Protein AF-K1TSS6-F1 (afdb_monomer)

Mean predicted aligned error: 4.34 Å

Foldseek 3Di:
DCVVVVVVLLVQLQVQVCVVPNDPDDDDPVCCVVSSQVSCCVVPVDHQVVCQVVAFPVVLVCVVQVVCCVPFVKHWAWDPVDDDPDPQKTWTFIAGNVRHTAEIEIEAAADDPPDDADWDKDWPDDWDADPVPRDTDHTYMYTHHHFYCADPPGGGTDGPVRSVRVD

Sequence (167 aa):
AYTPTAEAEYKDVQELARLEQGNDFIIMPWDWSYYSNKLKDKKFNINEEMLRPYFELEQVKKGVFGLAEKLYGITFRKNTEIPVYHKEVEAYEVFDKDGQFLAILYTDFHPRLGKRAGAWMTSYKEQWIDKKTGENSRPHISVVMNFTKPTENKPALLTFNEVETFL

Secondary structure (DSSP, 8-state):
--HHHHHHHHHHHHHHHHHHH-TT----TTTHHHHHHHHHHHHHS--HHHHGGG-BHHHHHHHHHHHHHHHH--EEEE-TTS--SSTT-EEEEEE-TTS-EEEEEEEE-S--TTSPSS-EEEEEE--EE-TTT--EE--EEEEE--PPPPBTTB--B--HHHHHHH-

Radius of gyration: 22.0 Å; Cα contacts (8 Å, |Δi|>4): 231; chains: 1; bounding box: 49×30×66 Å

pLDDT: mean 95.77, std 3.68, range [72.69, 98.75]

InterPro domains:
  IPR001567 Peptidase M3A/M3B catalytic domain [PF01432] (3-166)
  IPR024077 Neurolysin/Thimet oligopeptidase, domain 2 [G3DSA:1.10.1370.10] (2-55)
  IPR024079 Metallopeptidase, catalytic domain superfamily [G3DSA:3.40.390.10] (56-166)
  IPR045090 Peptidase M3A/M3B [PTHR43660] (3-166)

Solvent-accessible surface area (backbone atoms only — not comparable to full-atom values): 9708 Å² total; per-residue (Å²): 129,63,63,70,56,54,53,51,52,48,48,56,36,39,50,55,47,18,76,75,72,35,84,86,55,74,80,48,84,86,46,43,71,58,41,45,49,52,48,43,28,73,74,66,76,53,58,62,74,79,52,18,83,79,28,35,50,73,59,48,51,51,50,51,52,51,46,46,23,73,76,68,41,33,47,78,44,78,38,88,86,58,90,64,97,45,95,77,44,48,39,24,44,30,24,40,72,87,66,48,83,53,33,41,43,32,43,34,44,57,70,52,92,93,56,82,85,59,73,53,75,45,70,85,36,69,65,50,67,42,89,86,81,64,49,69,49,62,25,31,37,34,44,39,37,53,48,62,70,55,54,100,90,41,75,28,54,33,46,66,68,55,50,64,71,70,102

Nearest PDB structures (foldseek):
  5l44-assembly2_B  TM=9.179E-01  e=8.775E-15  Astrosporangium hypotensionis K-26
  1s4b-assembly1_P  TM=8.447E-01  e=5.203E-13  Homo sapiens
  2o36-assembly1_A  TM=8.462E-01  e=8.667E-13  Homo sapiens
  1i1i-assembly1_P  TM=8.552E-01  e=1.050E-12  Rattus norvegicus
  4fxy-assembly2_Q  TM=8.648E-01  e=3.104E-12  Rattus norvegicus

Structure (mmCIF, N/CA/C/O backbone):
data_AF-K1TSS6-F1
#
_entry.id   AF-K1TSS6-F1
#
loop_
_atom_site.group_PDB
_atom_site.id
_atom_site.type_symbol
_atom_site.label_atom_id
_atom_site.label_alt_id
_atom_site.label_comp_id
_atom_site.label_asym_id
_atom_site.label_entity_id
_atom_site.label_seq_id
_atom_site.pdbx_PDB_ins_code
_atom_site.Cartn_x
_atom_site.Cartn_y
_atom_site.Cartn_z
_atom_site.occupancy
_atom_site.B_iso_or_equiv
_atom_site.auth_seq_id
_atom_site.auth_comp_id
_atom_site.auth_asym_id
_atom_site.auth_atom_id
_atom_site.pdbx_PDB_model_num
ATOM 1 N N . ALA A 1 1 ? 24.298 14.594 -2.119 1.00 72.69 1 ALA A N 1
ATOM 2 C CA . ALA A 1 1 ? 24.463 13.160 -1.801 1.00 72.69 1 ALA A CA 1
ATOM 3 C C . ALA A 1 1 ? 24.043 12.276 -2.973 1.00 72.69 1 ALA A C 1
ATOM 5 O O . ALA A 1 1 ? 24.828 11.430 -3.359 1.00 72.69 1 ALA A O 1
ATOM 6 N N . TYR A 1 2 ? 22.867 12.500 -3.574 1.00 90.56 2 TYR A N 1
ATOM 7 C CA . TYR A 1 2 ? 22.344 11.639 -4.647 1.00 90.56 2 TYR A CA 1
ATOM 8 C C . TYR A 1 2 ? 22.905 11.918 -6.051 1.00 90.56 2 TYR A C 1
ATOM 10 O O . TYR A 1 2 ? 22.946 11.009 -6.870 1.00 90.56 2 TYR A O 1
ATOM 18 N N . THR A 1 3 ? 23.365 13.145 -6.331 1.00 94.06 3 THR A N 1
ATOM 19 C CA . THR A 1 3 ? 23.822 13.552 -7.674 1.00 94.06 3 THR A CA 1
ATOM 20 C C . THR A 1 3 ? 24.927 12.659 -8.254 1.00 94.06 3 THR A C 1
ATOM 22 O O . THR A 1 3 ? 24.749 12.203 -9.378 1.00 94.06 3 THR A O 1
ATOM 25 N N . PRO A 1 4 ? 26.013 12.321 -7.522 1.00 95.44 4 PRO A N 1
ATOM 26 C CA . PRO A 1 4 ? 27.077 11.484 -8.083 1.00 95.44 4 PRO A CA 1
ATOM 27 C C . PRO A 1 4 ? 26.598 10.076 -8.465 1.00 95.44 4 PRO A C 1
ATOM 29 O O . PRO A 1 4 ? 26.998 9.546 -9.498 1.00 95.44 4 PRO A O 1
ATOM 32 N N . THR A 1 5 ? 25.715 9.481 -7.657 1.00 95.38 5 THR A N 1
ATOM 33 C CA . THR A 1 5 ? 25.125 8.167 -7.947 1.00 95.38 5 THR A CA 1
ATOM 34 C C . THR A 1 5 ? 24.191 8.239 -9.150 1.00 95.38 5 THR A C 1
ATOM 36 O O . THR A 1 5 ? 24.313 7.420 -10.052 1.00 95.38 5 THR A O 1
ATOM 39 N N . ALA A 1 6 ? 23.322 9.252 -9.214 1.00 95.00 6 ALA A N 1
ATOM 40 C CA . ALA A 1 6 ? 22.403 9.435 -10.335 1.00 95.00 6 ALA A CA 1
ATOM 41 C C . ALA A 1 6 ? 23.145 9.650 -11.669 1.00 95.00 6 ALA A C 1
ATOM 43 O O . ALA A 1 6 ? 22.738 9.118 -12.697 1.00 95.00 6 ALA A O 1
ATOM 44 N N . GLU A 1 7 ? 24.262 10.385 -11.664 1.00 96.44 7 GLU A N 1
ATOM 45 C CA . GLU A 1 7 ? 25.115 10.552 -12.848 1.00 96.44 7 GLU A CA 1
ATOM 46 C C . GLU A 1 7 ? 25.782 9.239 -13.283 1.00 96.44 7 GLU A C 1
ATOM 48 O O . GLU A 1 7 ? 25.926 8.995 -14.482 1.00 96.44 7 GLU A O 1
ATOM 53 N N . ALA A 1 8 ? 26.194 8.395 -12.333 1.00 96.25 8 ALA A N 1
ATOM 54 C CA . ALA A 1 8 ? 26.752 7.077 -12.629 1.00 96.25 8 ALA A CA 1
ATOM 55 C C . ALA A 1 8 ? 25.684 6.130 -13.200 1.00 96.25 8 ALA A C 1
ATOM 57 O O . ALA A 1 8 ? 25.903 5.518 -14.241 1.00 96.25 8 ALA A O 1
ATOM 58 N N . GLU A 1 9 ? 24.500 6.077 -12.585 1.00 95.69 9 GLU A N 1
ATOM 59 C CA . GLU A 1 9 ? 23.367 5.286 -13.078 1.00 95.69 9 GLU A CA 1
ATOM 60 C C . GLU A 1 9 ? 22.931 5.740 -14.471 1.00 95.69 9 GLU A C 1
ATOM 62 O O . GLU A 1 9 ? 22.720 4.910 -15.352 1.00 95.69 9 GLU A O 1
ATOM 67 N N . TYR A 1 10 ? 22.862 7.053 -14.712 1.00 96.94 10 TYR A N 1
ATOM 68 C CA . TYR A 1 10 ? 22.571 7.585 -16.039 1.00 96.94 10 TYR A CA 1
ATOM 69 C C . TYR A 1 10 ? 23.578 7.094 -17.081 1.00 96.94 10 TYR A C 1
ATOM 71 O O . TYR A 1 10 ? 23.171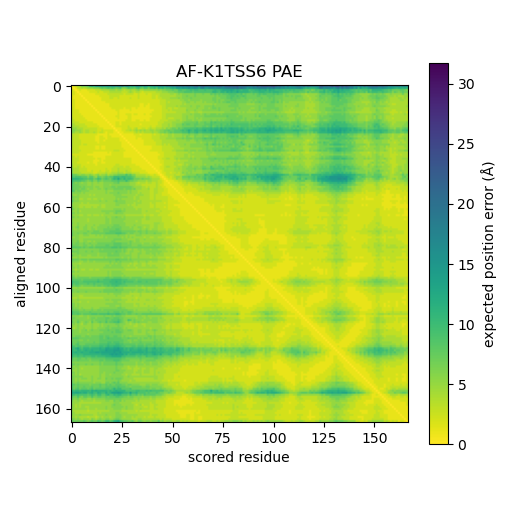 6.668 -18.160 1.00 96.94 10 TYR A O 1
ATOM 79 N N . LYS A 1 11 ? 24.881 7.118 -16.765 1.00 97.31 11 LYS A N 1
ATOM 80 C CA . LYS A 1 11 ? 25.932 6.633 -17.673 1.00 97.31 11 LYS A CA 1
ATOM 81 C C . LYS A 1 11 ? 25.767 5.149 -17.990 1.00 97.31 11 LYS A C 1
ATOM 83 O O . LYS A 1 11 ? 25.799 4.805 -19.167 1.00 97.31 11 LYS A O 1
ATOM 88 N N . ASP A 1 12 ? 25.520 4.309 -16.986 1.00 97.25 12 ASP A N 1
ATOM 89 C CA . ASP A 1 12 ? 25.314 2.870 -17.187 1.00 97.25 12 ASP A CA 1
ATOM 90 C C . ASP A 1 12 ? 24.108 2.586 -18.101 1.00 97.25 12 ASP A C 1
ATOM 92 O O . ASP A 1 12 ? 24.181 1.771 -19.025 1.00 97.25 12 ASP A O 1
ATOM 96 N N . VAL A 1 13 ? 22.979 3.263 -17.858 1.00 97.62 13 VAL A N 1
ATOM 97 C CA . VAL A 1 13 ? 21.761 3.091 -18.666 1.00 97.62 13 VAL A CA 1
ATOM 98 C C . VAL A 1 13 ? 22.001 3.615 -20.090 1.00 97.62 13 VAL A C 1
ATOM 100 O O . VAL A 1 13 ? 21.634 2.954 -21.064 1.00 97.62 13 VAL A O 1
ATOM 103 N N . GLN A 1 14 ? 22.665 4.764 -20.232 1.00 98.06 14 GLN A N 1
ATOM 104 C CA . GLN A 1 14 ? 23.014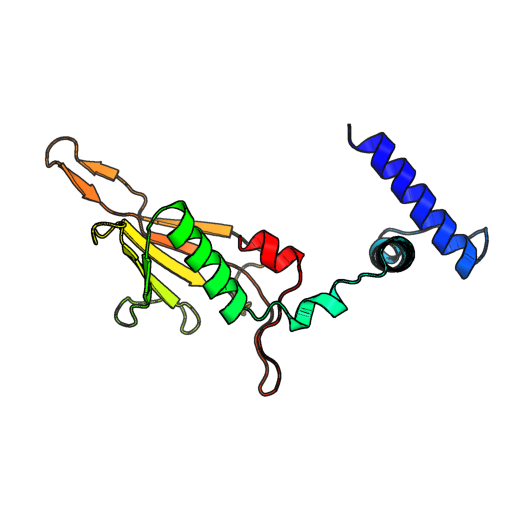 5.370 -21.518 1.00 98.06 14 GLN A CA 1
ATOM 105 C C . GLN A 1 14 ? 23.962 4.493 -22.346 1.00 98.06 14 GLN A C 1
ATOM 107 O O . GLN A 1 14 ? 23.801 4.411 -23.567 1.00 98.06 14 GLN A O 1
ATOM 112 N N . GLU A 1 15 ? 24.937 3.841 -21.713 1.00 97.69 15 GLU A N 1
ATOM 113 C CA . GLU A 1 15 ? 25.847 2.900 -22.367 1.00 97.69 15 GLU A CA 1
ATOM 114 C C . GLU A 1 15 ? 25.087 1.679 -22.887 1.00 97.69 15 GLU A C 1
ATOM 116 O O . GLU A 1 15 ? 25.210 1.336 -24.063 1.00 97.69 15 GLU A O 1
ATOM 121 N N . LEU A 1 16 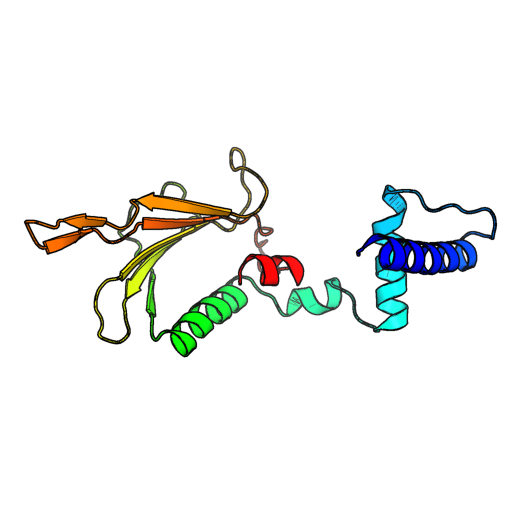? 24.212 1.094 -22.063 1.00 97.12 16 LEU A N 1
ATOM 122 C CA . LEU A 1 16 ? 23.345 -0.004 -22.487 1.00 97.12 16 LEU A CA 1
ATOM 123 C C . LEU A 1 16 ? 22.495 0.369 -23.710 1.00 97.12 16 LEU A C 1
ATOM 125 O O . LEU A 1 16 ? 22.395 -0.418 -24.650 1.00 97.12 16 LEU A O 1
ATOM 129 N N . ALA A 1 17 ? 21.894 1.560 -23.715 1.00 97.62 17 ALA A N 1
ATOM 130 C CA . ALA A 1 17 ? 21.079 2.005 -24.840 1.00 97.62 17 ALA A CA 1
ATOM 131 C C . ALA A 1 17 ? 21.904 2.200 -26.120 1.00 97.62 17 ALA A C 1
ATOM 133 O O . ALA A 1 17 ? 21.456 1.811 -27.197 1.00 97.62 17 ALA A O 1
ATOM 134 N N . ARG A 1 18 ? 23.130 2.727 -26.016 1.00 97.81 18 ARG A N 1
ATOM 135 C CA . ARG A 1 18 ? 24.039 2.881 -27.165 1.00 97.81 18 ARG A CA 1
ATOM 136 C C . ARG A 1 18 ? 24.503 1.551 -27.742 1.00 97.81 18 ARG A C 1
ATOM 138 O O . ARG A 1 18 ? 24.622 1.439 -28.958 1.00 97.81 18 ARG A O 1
ATOM 145 N N . LEU A 1 19 ? 24.714 0.540 -26.899 1.00 96.50 19 LEU A N 1
ATOM 146 C CA . LEU A 1 19 ? 25.038 -0.812 -27.362 1.00 96.50 19 LEU A CA 1
ATOM 147 C C . LEU A 1 19 ? 23.916 -1.418 -28.223 1.00 96.50 19 LEU A C 1
ATOM 149 O O . LEU A 1 19 ? 24.204 -2.211 -29.114 1.00 96.50 19 LEU A O 1
ATOM 153 N N . GLU A 1 20 ? 22.654 -1.055 -27.973 1.00 96.12 20 GLU A N 1
ATOM 154 C CA . GLU A 1 20 ? 21.493 -1.607 -28.687 1.00 96.12 20 GLU A CA 1
ATOM 155 C C . GLU A 1 20 ? 21.022 -0.736 -29.866 1.00 96.12 20 GLU A C 1
ATOM 157 O O . GLU A 1 20 ? 20.567 -1.279 -30.869 1.00 96.12 20 GLU A O 1
ATOM 162 N N . GLN A 1 21 ? 21.128 0.594 -29.765 1.00 96.94 21 GLN A N 1
ATOM 163 C CA . GLN A 1 21 ? 20.596 1.546 -30.756 1.00 96.94 21 GLN A CA 1
ATOM 164 C C . GLN A 1 21 ? 21.674 2.267 -31.581 1.00 96.94 21 GLN A C 1
ATOM 166 O O . GLN A 1 21 ? 21.355 2.904 -32.583 1.00 96.94 21 GLN A O 1
ATOM 171 N N . GLY A 1 22 ? 22.943 2.185 -31.171 1.00 97.00 22 GLY A N 1
ATOM 172 C CA . GLY A 1 22 ? 24.067 2.907 -31.770 1.00 97.00 22 GLY A CA 1
ATOM 173 C C . GLY A 1 22 ? 24.587 4.066 -30.911 1.00 97.00 22 GLY A C 1
ATOM 174 O O . GLY A 1 22 ? 23.897 4.597 -30.041 1.00 97.00 22 GLY A O 1
ATOM 175 N N . ASN A 1 23 ? 25.832 4.477 -31.172 1.00 95.75 23 ASN A N 1
ATOM 176 C CA . ASN A 1 23 ? 26.587 5.421 -30.332 1.00 95.75 23 ASN A CA 1
ATOM 177 C C . ASN A 1 23 ? 25.957 6.818 -30.203 1.00 95.75 23 ASN A C 1
ATOM 179 O O . ASN A 1 23 ? 26.154 7.476 -29.180 1.00 95.75 23 ASN A O 1
ATOM 183 N N . ASP A 1 24 ? 25.191 7.251 -31.204 1.00 96.62 24 ASP A N 1
ATOM 184 C CA . ASP A 1 24 ? 24.564 8.578 -31.234 1.00 96.62 24 ASP A CA 1
ATOM 185 C C . ASP A 1 24 ? 23.238 8.632 -30.460 1.00 96.62 24 ASP A C 1
ATOM 187 O O . ASP A 1 24 ? 22.661 9.706 -30.288 1.00 96.62 24 ASP A O 1
ATOM 191 N N . PHE A 1 25 ? 22.744 7.491 -29.966 1.00 97.62 25 PHE A N 1
ATOM 192 C CA . PHE A 1 25 ? 21.515 7.448 -29.186 1.00 97.62 25 PHE A CA 1
ATOM 193 C C . PHE A 1 25 ? 21.701 8.155 -27.837 1.00 97.62 25 PHE A C 1
ATOM 195 O O . PHE A 1 25 ? 22.671 7.904 -27.111 1.00 97.62 25 PHE A O 1
ATOM 202 N N . ILE A 1 26 ? 20.751 9.020 -27.482 1.00 97.62 26 ILE A N 1
ATOM 203 C CA . ILE A 1 26 ? 20.695 9.746 -26.210 1.00 97.62 26 ILE A CA 1
ATOM 204 C C . ILE A 1 26 ? 19.375 9.388 -25.540 1.00 97.62 26 ILE A C 1
ATOM 206 O O . ILE A 1 26 ? 18.316 9.546 -26.141 1.00 97.62 26 ILE A O 1
ATOM 210 N N . ILE A 1 27 ? 19.448 8.900 -24.304 1.00 97.19 27 ILE A N 1
ATOM 211 C CA . ILE A 1 27 ? 18.259 8.523 -23.543 1.00 97.19 27 ILE A CA 1
ATOM 212 C C . ILE A 1 27 ? 17.446 9.761 -23.201 1.00 97.19 27 ILE A C 1
ATOM 214 O O . ILE A 1 27 ? 17.956 10.719 -22.618 1.00 97.19 27 ILE A O 1
ATOM 218 N N . MET A 1 28 ? 16.151 9.689 -23.486 1.00 97.56 28 MET A N 1
ATOM 219 C CA . MET A 1 28 ? 15.177 10.678 -23.055 1.00 97.56 28 MET A CA 1
ATOM 220 C C . MET A 1 28 ? 14.3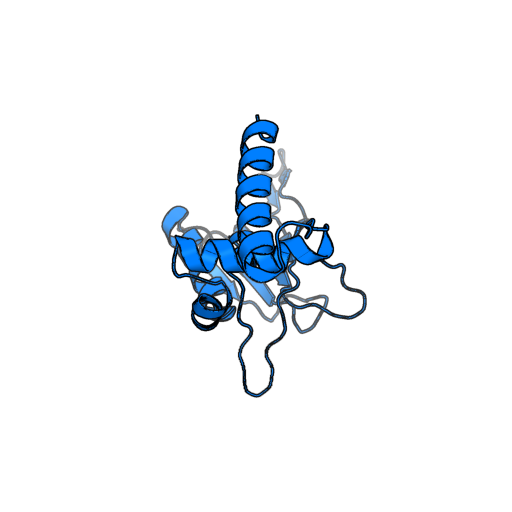83 10.168 -21.843 1.00 97.56 28 MET A C 1
ATOM 222 O O . MET A 1 28 ? 14.374 8.966 -21.562 1.00 97.56 28 MET A O 1
ATOM 226 N N . PRO A 1 29 ? 13.674 11.044 -21.105 1.00 96.88 29 PRO A N 1
ATOM 227 C CA . PRO A 1 29 ? 12.947 10.638 -19.899 1.00 96.88 29 PRO A CA 1
ATOM 228 C C . PRO A 1 29 ? 11.955 9.481 -20.105 1.00 96.88 29 PRO A C 1
ATOM 230 O O . PRO A 1 29 ? 11.771 8.668 -19.204 1.00 96.88 29 PRO A O 1
ATOM 233 N N . TRP A 1 30 ? 11.342 9.369 -21.288 1.00 96.12 30 TRP A N 1
ATOM 234 C CA . TRP A 1 30 ? 10.418 8.277 -21.624 1.00 96.12 30 TRP A CA 1
ATOM 235 C C . TRP A 1 30 ? 11.117 6.947 -21.949 1.00 96.12 30 TRP A C 1
ATOM 237 O O . TRP A 1 30 ? 10.486 5.897 -21.856 1.00 96.12 30 TRP A O 1
ATOM 247 N N . ASP A 1 31 ? 12.411 6.966 -22.280 1.00 96.75 31 ASP A N 1
ATOM 248 C CA . ASP A 1 31 ? 13.211 5.760 -22.530 1.00 96.75 31 ASP A CA 1
ATOM 249 C C . ASP A 1 31 ? 13.750 5.151 -21.225 1.00 96.75 31 ASP A C 1
ATOM 251 O O . ASP A 1 31 ? 14.107 3.969 -21.175 1.00 96.75 31 ASP A O 1
ATOM 255 N N . TRP A 1 32 ? 13.809 5.954 -20.155 1.00 95.69 32 TRP A N 1
ATOM 256 C CA . TRP A 1 32 ? 14.460 5.595 -18.897 1.00 95.69 32 TRP A CA 1
ATOM 257 C C . TRP A 1 32 ? 13.927 4.290 -18.313 1.00 95.69 32 TRP A C 1
ATOM 259 O O . TRP A 1 32 ? 14.704 3.374 -18.047 1.00 95.69 32 TRP A O 1
ATOM 269 N N . SER A 1 33 ? 12.608 4.165 -18.143 1.00 92.38 33 SER A N 1
ATOM 270 C CA . SER A 1 33 ? 11.992 2.971 -17.550 1.00 92.38 33 SER A CA 1
ATOM 271 C C . SER A 1 33 ? 12.266 1.702 -18.358 1.00 92.38 33 SER A C 1
ATOM 273 O O . SER A 1 33 ? 12.341 0.621 -17.785 1.00 92.38 33 SER A O 1
ATOM 275 N N . TYR A 1 34 ? 12.447 1.808 -19.674 1.00 93.56 34 TYR A N 1
ATOM 276 C CA . TYR A 1 34 ? 12.746 0.657 -20.519 1.00 93.56 34 TYR A CA 1
ATOM 277 C C . TYR A 1 34 ? 14.196 0.191 -20.340 1.00 93.56 34 TYR A C 1
ATOM 279 O O . TYR A 1 34 ? 14.441 -0.966 -19.990 1.00 93.56 34 TYR A O 1
ATOM 287 N N . TYR A 1 35 ? 15.167 1.093 -20.525 1.00 95.94 35 TYR A N 1
ATOM 288 C CA . TYR A 1 35 ? 16.585 0.731 -20.443 1.00 95.94 35 TYR A CA 1
ATOM 289 C C . TYR A 1 35 ? 17.052 0.455 -19.012 1.00 95.94 35 TYR A C 1
ATOM 291 O O . TYR A 1 35 ? 17.850 -0.458 -18.808 1.00 95.94 35 TYR A O 1
ATOM 299 N N . SER A 1 36 ? 16.531 1.168 -18.008 1.00 94.25 36 SER A N 1
ATOM 300 C CA . SER A 1 36 ? 16.861 0.891 -16.601 1.00 94.25 36 SER A CA 1
ATOM 301 C C . SER A 1 36 ? 16.377 -0.496 -16.169 1.00 94.25 36 SER A C 1
ATOM 303 O O . SER A 1 36 ? 17.129 -1.227 -15.523 1.00 94.25 36 SER A O 1
ATOM 305 N N . ASN A 1 37 ? 15.182 -0.919 -16.601 1.00 90.94 37 ASN A N 1
ATOM 306 C CA . ASN A 1 37 ? 14.690 -2.273 -16.344 1.00 90.94 37 ASN A CA 1
ATOM 307 C C . ASN A 1 37 ? 15.517 -3.341 -17.066 1.00 90.94 37 ASN A C 1
ATOM 309 O O . ASN A 1 37 ? 15.866 -4.343 -16.447 1.00 90.94 37 ASN A O 1
ATOM 313 N N . LYS A 1 38 ? 15.907 -3.120 -18.330 1.00 92.31 38 LYS A N 1
ATOM 314 C CA . LYS A 1 38 ? 16.836 -4.029 -19.027 1.00 92.31 38 LYS A CA 1
ATOM 315 C C . LYS A 1 38 ? 18.180 -4.145 -18.316 1.00 92.31 38 LYS A C 1
ATOM 317 O O . LYS A 1 38 ? 18.729 -5.238 -18.221 1.00 92.31 38 LYS A O 1
ATOM 322 N N . LEU A 1 39 ? 18.725 -3.030 -17.830 1.00 94.00 39 LEU A N 1
ATOM 323 C CA . LEU A 1 39 ? 19.990 -3.030 -17.101 1.00 94.00 39 LEU A CA 1
ATOM 324 C C . LEU A 1 39 ? 19.870 -3.807 -15.786 1.00 94.00 39 LEU A C 1
ATOM 326 O O . LEU A 1 39 ? 20.748 -4.608 -15.473 1.00 94.00 39 LEU A O 1
ATOM 330 N N . LYS A 1 40 ? 18.779 -3.596 -15.040 1.00 91.56 40 LYS A N 1
ATOM 331 C CA . LYS A 1 40 ? 18.468 -4.331 -13.807 1.00 91.56 40 LYS A CA 1
ATOM 332 C C . LYS A 1 40 ? 18.363 -5.835 -14.074 1.00 91.56 40 LYS A C 1
ATOM 334 O O . LYS A 1 40 ? 18.989 -6.614 -13.362 1.00 91.56 40 LYS A O 1
ATOM 339 N N . ASP A 1 41 ? 17.657 -6.229 -15.131 1.00 89.88 41 ASP A N 1
ATOM 340 C CA . ASP A 1 41 ? 17.525 -7.627 -15.551 1.00 89.88 41 ASP A CA 1
ATOM 341 C C . ASP A 1 41 ? 18.890 -8.232 -15.931 1.00 89.88 41 ASP A C 1
ATOM 343 O O . ASP A 1 41 ? 19.264 -9.272 -15.400 1.00 89.88 41 ASP A O 1
ATOM 347 N N . LYS A 1 42 ? 19.723 -7.531 -16.719 1.00 91.06 42 LYS A N 1
ATOM 348 C CA . LYS A 1 42 ? 21.091 -7.989 -17.046 1.00 91.06 42 LYS A CA 1
ATOM 349 C C . LYS A 1 42 ? 22.002 -8.116 -15.815 1.00 91.06 42 LYS A C 1
ATOM 351 O O . LYS A 1 42 ? 22.830 -9.021 -15.775 1.00 91.06 42 LYS A O 1
ATOM 356 N N . LYS A 1 43 ? 21.890 -7.213 -14.831 1.00 92.44 43 LYS A N 1
ATOM 357 C CA . LYS A 1 43 ? 22.750 -7.201 -13.629 1.00 92.44 43 LYS A CA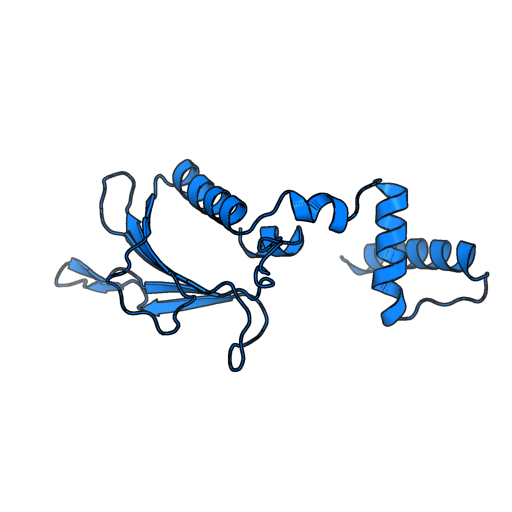 1
ATOM 358 C C . LYS A 1 43 ? 22.324 -8.224 -12.573 1.00 92.44 43 LYS A C 1
ATOM 360 O O . LYS A 1 43 ? 23.183 -8.810 -11.921 1.00 92.44 43 LYS A O 1
ATOM 365 N N . PHE A 1 44 ? 21.020 -8.410 -12.379 1.00 90.81 44 PHE A N 1
ATOM 366 C CA . PHE A 1 44 ? 20.475 -9.152 -11.237 1.00 90.81 44 PHE A CA 1
ATOM 367 C C . PHE A 1 44 ? 19.627 -10.364 -11.632 1.00 90.81 44 PHE A C 1
ATOM 369 O O . PHE A 1 44 ? 19.260 -11.144 -10.757 1.00 90.81 44 PHE A O 1
ATOM 376 N N . ASN A 1 45 ? 19.320 -10.529 -12.922 1.00 89.00 45 ASN A N 1
ATOM 377 C CA . ASN A 1 45 ? 18.455 -11.584 -13.453 1.00 89.00 45 ASN A CA 1
ATOM 378 C C . ASN A 1 45 ? 17.087 -11.637 -12.746 1.00 89.00 45 ASN A C 1
ATOM 380 O O . ASN A 1 45 ? 16.572 -12.705 -12.411 1.00 89.00 45 ASN A O 1
ATOM 384 N N . ILE A 1 46 ? 16.539 -10.454 -12.454 1.00 82.75 46 ILE A N 1
ATOM 385 C CA . ILE A 1 46 ? 15.251 -10.272 -11.792 1.00 82.75 46 ILE A CA 1
ATOM 386 C C . ILE A 1 46 ? 14.508 -9.097 -12.422 1.00 82.75 46 ILE A C 1
ATOM 388 O O . ILE A 1 46 ? 15.063 -8.010 -12.607 1.00 82.75 46 ILE A O 1
ATOM 392 N N . ASN A 1 47 ? 13.219 -9.295 -12.679 1.00 79.69 47 ASN A N 1
ATOM 393 C CA . ASN A 1 47 ? 12.309 -8.231 -13.079 1.00 79.69 47 ASN A CA 1
ATOM 394 C C . ASN A 1 47 ? 11.011 -8.287 -12.259 1.00 79.69 47 ASN A C 1
ATOM 396 O O . ASN A 1 47 ? 10.673 -9.302 -11.650 1.00 79.69 47 ASN A O 1
ATOM 400 N N . GLU A 1 48 ? 10.297 -7.162 -12.204 1.00 78.12 48 GLU A N 1
ATOM 401 C CA . GLU A 1 48 ? 9.099 -7.017 -11.365 1.00 78.12 48 GLU A CA 1
ATOM 402 C C . GLU A 1 48 ? 7.956 -7.948 -11.793 1.00 78.12 48 GLU A C 1
ATOM 404 O O . GLU A 1 48 ? 7.185 -8.408 -10.950 1.00 78.12 48 GLU A O 1
ATOM 409 N N . GLU A 1 49 ? 7.871 -8.275 -13.084 1.00 85.19 49 GLU A N 1
ATOM 410 C CA . GLU A 1 49 ? 6.863 -9.193 -13.623 1.00 85.19 49 GLU A CA 1
ATOM 411 C C . GLU A 1 49 ? 7.043 -10.618 -13.092 1.00 85.19 49 GLU A C 1
ATOM 413 O O . GLU A 1 49 ? 6.055 -11.281 -12.785 1.00 85.19 49 GLU A O 1
ATOM 418 N N . MET A 1 50 ? 8.288 -11.078 -12.915 1.00 89.62 50 MET A N 1
ATOM 419 C CA . MET A 1 50 ? 8.579 -12.394 -12.331 1.00 89.62 50 MET A CA 1
ATOM 420 C C . MET A 1 50 ? 8.096 -12.517 -10.884 1.00 89.62 50 MET A C 1
ATOM 422 O O . MET A 1 50 ? 7.733 -13.609 -10.451 1.00 89.62 50 MET A O 1
ATOM 426 N N . LEU A 1 51 ? 8.098 -11.414 -10.131 1.00 89.12 51 LEU A N 1
ATOM 427 C CA . LEU A 1 51 ? 7.697 -11.400 -8.724 1.00 89.12 51 LEU A CA 1
ATOM 428 C C . LEU A 1 51 ? 6.187 -11.250 -8.539 1.00 89.12 51 LEU A C 1
ATOM 430 O O . LEU A 1 51 ? 5.637 -11.746 -7.558 1.00 89.12 51 LEU A O 1
ATOM 434 N N . ARG A 1 52 ? 5.503 -10.598 -9.483 1.00 90.50 52 ARG A N 1
ATOM 435 C CA . ARG A 1 52 ? 4.079 -10.264 -9.377 1.00 90.50 52 ARG A CA 1
ATOM 436 C C . ARG A 1 52 ? 3.166 -11.460 -9.027 1.00 90.50 52 ARG A C 1
ATOM 438 O O . ARG A 1 52 ? 2.302 -11.282 -8.171 1.00 90.50 52 ARG A O 1
ATOM 445 N N . PRO A 1 53 ? 3.347 -12.683 -9.573 1.00 93.31 53 PRO A N 1
ATOM 446 C CA . PRO A 1 53 ? 2.540 -13.849 -9.193 1.00 93.31 53 PRO A CA 1
ATOM 447 C C . PRO A 1 53 ? 2.630 -14.256 -7.715 1.00 93.31 53 PRO A C 1
ATOM 449 O O . PRO A 1 53 ? 1.738 -14.941 -7.226 1.00 93.31 53 PRO A O 1
ATOM 452 N N . TYR A 1 54 ? 3.686 -13.848 -7.006 1.00 94.12 54 TYR A N 1
ATOM 453 C CA . TYR A 1 54 ? 3.897 -14.172 -5.592 1.00 94.12 54 TYR A CA 1
ATOM 454 C C . TYR A 1 54 ? 3.265 -13.148 -4.641 1.00 94.12 54 TYR A C 1
ATOM 456 O O . TYR A 1 54 ? 3.200 -13.388 -3.437 1.00 94.12 54 TYR A O 1
ATOM 464 N N . PHE A 1 55 ? 2.778 -12.023 -5.168 1.00 96.19 55 PHE A N 1
ATOM 465 C CA . PHE A 1 55 ? 2.221 -10.920 -4.390 1.00 96.19 55 PHE A CA 1
ATOM 466 C C . PHE A 1 55 ? 0.731 -10.731 -4.666 1.00 96.19 55 PHE A C 1
ATOM 468 O O . PHE A 1 55 ? 0.273 -9.662 -5.060 1.00 96.19 55 PHE A O 1
ATOM 475 N N . GLU A 1 56 ? -0.054 -11.781 -4.441 1.00 97.12 56 GLU A N 1
ATOM 476 C CA . GLU A 1 56 ? -1.511 -11.660 -4.391 1.00 97.12 56 GLU A CA 1
ATOM 477 C C . GLU A 1 56 ? -1.939 -10.770 -3.210 1.00 97.12 56 GLU A C 1
ATOM 479 O O . GLU A 1 56 ? -1.540 -11.021 -2.072 1.00 97.12 56 GLU A O 1
ATOM 484 N N . LEU A 1 57 ? -2.795 -9.770 -3.458 1.00 96.94 57 LEU A N 1
ATOM 485 C CA . LEU A 1 57 ? -3.236 -8.775 -2.470 1.00 96.94 57 LEU A CA 1
ATOM 486 C C . LEU A 1 57 ? -3.711 -9.403 -1.159 1.00 96.94 57 LEU A C 1
ATOM 488 O O . LEU A 1 57 ? -3.324 -8.956 -0.084 1.00 96.94 57 LEU A O 1
ATOM 492 N N . GLU A 1 58 ? -4.524 -10.456 -1.227 1.00 95.44 58 GLU A N 1
ATOM 493 C CA . GLU A 1 58 ? -5.043 -11.118 -0.028 1.00 95.44 58 GLU A CA 1
ATOM 494 C C . GLU A 1 58 ? -3.939 -11.817 0.781 1.00 95.44 58 GLU A C 1
ATOM 496 O O . GLU A 1 58 ? -4.007 -11.846 2.010 1.00 95.44 58 GLU A O 1
ATOM 501 N N . GLN A 1 59 ? -2.895 -12.336 0.127 1.00 97.12 59 GLN A N 1
ATOM 502 C CA . GLN A 1 59 ? -1.736 -12.924 0.810 1.00 97.12 59 GLN A CA 1
ATOM 503 C C . GLN A 1 59 ? -0.826 -11.845 1.393 1.00 97.12 59 GLN A C 1
ATOM 505 O O . GLN A 1 59 ? -0.373 -11.976 2.528 1.00 97.12 59 GLN A O 1
ATOM 510 N N . VAL A 1 60 ? -0.618 -10.747 0.663 1.00 97.50 60 VAL A N 1
ATOM 511 C CA . VAL A 1 60 ? 0.137 -9.589 1.156 1.00 97.50 60 VAL A CA 1
ATOM 512 C C . VAL A 1 60 ? -0.566 -8.983 2.373 1.00 97.50 60 VAL A C 1
ATOM 514 O O . VAL A 1 60 ? 0.076 -8.773 3.396 1.00 97.50 60 VAL A O 1
ATOM 517 N N . LYS A 1 61 ? -1.893 -8.805 2.330 1.00 96.94 61 LYS A N 1
ATOM 518 C CA . LYS A 1 61 ? -2.715 -8.334 3.460 1.00 96.94 61 LYS A CA 1
ATOM 519 C C . LYS A 1 61 ? -2.568 -9.225 4.688 1.00 96.94 61 LYS A C 1
ATOM 521 O O . LYS A 1 61 ? -2.327 -8.717 5.781 1.00 96.94 61 LYS A O 1
ATOM 526 N N . LYS A 1 62 ? -2.638 -10.549 4.512 1.00 97.19 62 LYS A N 1
ATOM 527 C CA . LYS A 1 62 ? -2.361 -11.509 5.594 1.00 97.19 62 LYS A CA 1
ATOM 528 C C . LYS A 1 62 ? -0.935 -11.373 6.129 1.00 97.19 62 LYS A C 1
ATOM 530 O O . LYS A 1 62 ? -0.742 -11.440 7.337 1.00 97.19 62 LYS A O 1
ATOM 535 N N . GLY A 1 63 ? 0.047 -11.167 5.253 1.00 97.69 63 GLY A N 1
ATOM 536 C CA . GLY A 1 63 ? 1.445 -10.955 5.624 1.00 97.69 63 GLY A CA 1
ATOM 537 C C . GLY A 1 63 ? 1.652 -9.696 6.466 1.00 97.69 63 GLY A C 1
ATOM 538 O O . GLY A 1 63 ? 2.239 -9.784 7.541 1.00 97.69 63 GLY A O 1
ATOM 539 N N . VAL A 1 64 ? 1.124 -8.552 6.020 1.00 97.44 64 VAL A N 1
ATOM 540 C CA . VAL A 1 64 ? 1.225 -7.260 6.721 1.00 97.44 64 VAL A CA 1
ATOM 541 C C . VAL A 1 64 ? 0.519 -7.320 8.079 1.00 97.44 64 VAL A C 1
ATOM 543 O O . VAL A 1 64 ? 1.111 -6.972 9.099 1.00 97.44 64 VAL A O 1
ATOM 546 N N . PHE A 1 65 ? -0.714 -7.835 8.133 1.00 97.88 65 PHE A N 1
ATOM 547 C CA . PHE A 1 65 ? -1.452 -7.949 9.398 1.00 97.88 65 PHE A CA 1
ATOM 548 C C . PHE A 1 65 ? -0.796 -8.958 10.346 1.00 97.88 65 PHE A C 1
ATOM 550 O O . PHE A 1 65 ? -0.643 -8.679 11.532 1.00 97.88 65 PHE A O 1
ATOM 557 N N . GLY A 1 66 ? -0.329 -10.094 9.822 1.00 98.00 66 GLY A N 1
ATOM 558 C CA . GLY A 1 66 ? 0.395 -11.094 10.604 1.00 98.00 66 GLY A CA 1
ATOM 559 C C .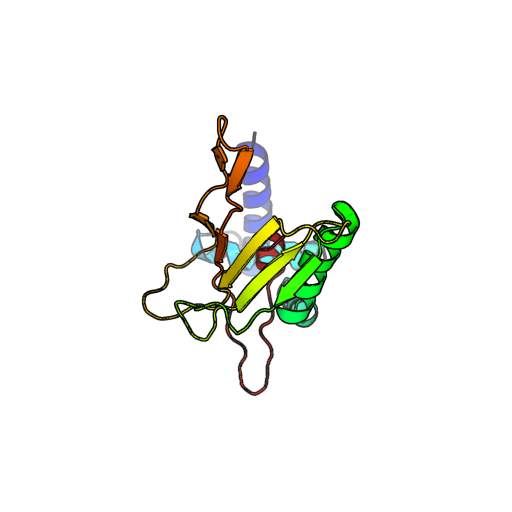 GLY A 1 66 ? 1.758 -10.603 11.101 1.00 98.00 66 GLY A C 1
ATOM 560 O O . GLY A 1 66 ? 2.221 -11.040 12.153 1.00 98.00 66 GLY A O 1
ATOM 561 N N . LEU A 1 67 ? 2.415 -9.684 10.388 1.00 98.06 67 LEU A N 1
ATOM 562 C CA . LEU A 1 67 ? 3.628 -9.028 10.874 1.00 98.06 67 LEU A CA 1
ATOM 563 C C . LEU A 1 67 ? 3.312 -8.110 12.059 1.00 98.06 67 LEU A C 1
ATOM 565 O O . LEU A 1 67 ? 4.003 -8.182 13.074 1.00 98.06 67 LEU A O 1
ATOM 569 N N . ALA A 1 68 ? 2.255 -7.299 11.960 1.00 97.56 68 ALA A N 1
ATOM 570 C CA . ALA A 1 68 ? 1.810 -6.446 13.059 1.00 97.56 68 ALA A CA 1
ATOM 571 C C . ALA A 1 68 ? 1.396 -7.268 14.294 1.00 97.56 68 ALA A C 1
ATOM 573 O O . ALA A 1 68 ? 1.753 -6.914 15.417 1.00 97.56 68 ALA A O 1
ATOM 574 N N . GLU A 1 69 ? 0.739 -8.410 14.089 1.00 97.81 69 GLU A N 1
ATOM 575 C CA . GLU A 1 69 ? 0.436 -9.369 15.154 1.00 97.81 69 GLU A CA 1
ATOM 576 C C . GLU A 1 69 ? 1.710 -9.917 15.809 1.00 97.81 69 GLU A C 1
ATOM 578 O O . GLU A 1 69 ? 1.833 -9.905 17.030 1.00 97.81 69 GLU A O 1
ATOM 583 N N . LYS A 1 70 ? 2.710 -10.337 15.027 1.00 98.12 70 LYS A N 1
ATOM 584 C CA . LYS A 1 70 ? 3.969 -10.873 15.574 1.00 98.12 70 LYS A CA 1
ATOM 585 C C . LYS A 1 70 ? 4.805 -9.832 16.315 1.00 98.12 70 LYS A C 1
ATOM 587 O O . LYS A 1 70 ? 5.438 -10.170 17.311 1.00 98.12 70 LYS A O 1
ATOM 592 N N . LEU A 1 71 ? 4.855 -8.599 15.813 1.00 98.12 71 LEU A N 1
ATOM 593 C CA . LEU A 1 71 ? 5.682 -7.536 16.388 1.00 98.12 71 LEU A CA 1
ATOM 594 C C . LEU A 1 71 ? 5.020 -6.866 17.594 1.00 98.12 71 LEU A C 1
ATOM 596 O O . LEU A 1 71 ? 5.712 -6.529 18.553 1.00 98.12 71 LEU A O 1
ATOM 600 N N . TYR A 1 72 ? 3.700 -6.670 17.549 1.00 97.25 72 TYR A N 1
ATOM 601 C CA . TYR A 1 72 ? 2.974 -5.857 18.529 1.00 97.25 72 TYR A CA 1
ATOM 602 C C . TYR A 1 72 ? 1.915 -6.632 19.318 1.00 97.25 72 TYR A C 1
ATOM 604 O O . TYR A 1 72 ? 1.392 -6.108 20.295 1.00 97.25 72 TYR A O 1
ATOM 612 N N . GLY A 1 73 ? 1.596 -7.868 18.931 1.00 97.56 73 GLY A N 1
ATOM 613 C CA . GLY A 1 73 ? 0.547 -8.674 19.561 1.00 97.56 73 GLY A CA 1
ATOM 614 C C . GLY A 1 73 ? -0.877 -8.242 19.202 1.00 97.56 73 GLY A C 1
ATOM 615 O O . GLY A 1 73 ? -1.821 -8.747 19.804 1.00 97.56 73 GLY A O 1
ATOM 616 N N . ILE A 1 74 ? -1.045 -7.316 18.251 1.00 98.06 74 ILE A N 1
ATOM 617 C CA . ILE A 1 74 ? -2.362 -6.801 17.866 1.00 98.06 74 ILE A CA 1
ATOM 618 C C . ILE A 1 74 ? -3.062 -7.729 16.871 1.00 98.06 74 ILE A C 1
ATOM 620 O O . ILE A 1 74 ? -2.431 -8.285 15.977 1.00 98.06 74 ILE A O 1
ATOM 624 N N . THR A 1 75 ? -4.380 -7.864 16.989 1.00 98.31 75 THR A N 1
ATOM 625 C CA . THR A 1 75 ? -5.192 -8.720 16.112 1.00 98.31 75 THR A CA 1
ATOM 626 C C . THR A 1 75 ? -6.264 -7.916 15.387 1.00 98.31 75 THR A C 1
ATOM 628 O O . THR A 1 75 ? -6.731 -6.885 15.873 1.00 98.31 75 THR A O 1
ATOM 631 N N . PHE A 1 76 ? -6.657 -8.385 14.201 1.00 98.50 76 PHE A N 1
ATOM 632 C CA . PHE A 1 76 ? -7.586 -7.693 13.309 1.00 98.50 76 PHE A CA 1
ATOM 633 C C . PHE A 1 76 ? -8.808 -8.572 13.051 1.00 98.50 76 PHE A C 1
ATOM 635 O O . PHE A 1 76 ? -8.696 -9.653 12.473 1.00 98.50 76 PHE A O 1
ATOM 642 N N . ARG A 1 77 ? -9.993 -8.099 13.436 1.00 98.25 77 ARG A N 1
ATOM 643 C CA . ARG A 1 77 ? -11.263 -8.790 13.197 1.00 98.25 77 ARG A CA 1
ATOM 644 C C . ARG A 1 77 ? -12.091 -8.016 12.188 1.00 98.25 77 ARG A C 1
ATO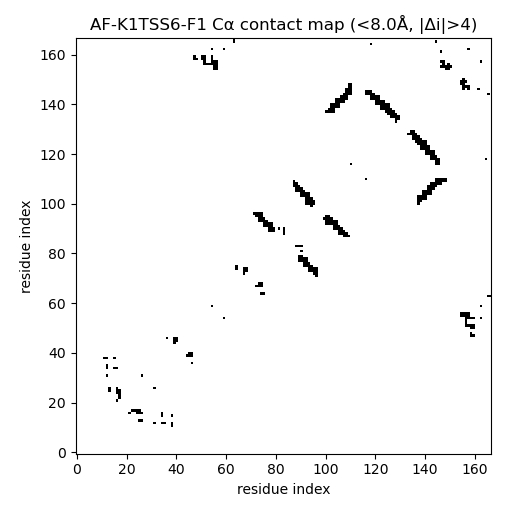M 646 O O . ARG A 1 77 ? -12.572 -6.928 12.494 1.00 98.25 77 ARG A O 1
ATOM 653 N N . LYS A 1 78 ? -12.294 -8.586 10.999 1.00 98.12 78 LYS A N 1
ATOM 654 C CA . LYS A 1 78 ? -13.208 -8.008 10.005 1.00 98.12 78 LYS A CA 1
ATOM 655 C C . LYS A 1 78 ? -14.614 -7.917 10.602 1.00 98.12 78 LYS A C 1
ATOM 657 O O . LYS A 1 78 ? -15.107 -8.902 11.146 1.00 98.12 78 LYS A O 1
ATOM 662 N N . ASN A 1 79 ? -15.249 -6.756 10.479 1.00 98.19 79 ASN A N 1
ATOM 663 C CA . ASN A 1 79 ? -16.590 -6.512 10.995 1.00 98.19 79 ASN A CA 1
ATOM 664 C C . ASN A 1 79 ? -17.460 -5.880 9.900 1.00 98.19 79 ASN A C 1
ATOM 666 O O . ASN A 1 79 ? -17.230 -4.750 9.477 1.00 98.19 79 ASN A O 1
ATOM 670 N N . THR A 1 80 ? -18.448 -6.642 9.430 1.00 97.69 80 THR A N 1
ATOM 671 C CA . THR A 1 80 ? -19.360 -6.248 8.346 1.00 97.69 80 THR A CA 1
ATOM 672 C C . THR A 1 80 ? -20.526 -5.379 8.806 1.00 97.69 80 THR A C 1
ATOM 674 O O . THR A 1 80 ? -21.206 -4.808 7.961 1.00 97.69 80 THR A O 1
ATOM 677 N N . GLU A 1 81 ? -20.745 -5.252 10.116 1.00 97.94 81 GLU A N 1
ATOM 678 C CA . GLU A 1 81 ? -21.795 -4.403 10.689 1.00 97.94 81 GLU A CA 1
ATOM 679 C C . GLU A 1 81 ? -21.373 -2.928 10.749 1.00 97.94 81 GLU A C 1
ATOM 681 O O . GLU A 1 81 ? -22.209 -2.040 10.908 1.00 97.94 81 GLU A O 1
ATOM 686 N N . ILE A 1 82 ? -20.072 -2.644 10.614 1.00 98.06 82 ILE A N 1
ATOM 687 C CA . ILE A 1 82 ? -19.557 -1.275 10.557 1.00 98.06 82 ILE A CA 1
ATOM 688 C C . ILE A 1 82 ? -19.919 -0.662 9.196 1.00 98.06 82 ILE A C 1
ATOM 690 O O . ILE A 1 82 ? -19.494 -1.187 8.162 1.00 98.06 82 ILE A O 1
ATOM 694 N N . PRO A 1 83 ? -20.641 0.475 9.159 1.00 97.38 83 PRO A N 1
ATOM 695 C CA . PRO A 1 83 ? -20.964 1.139 7.905 1.00 97.38 83 PRO A CA 1
ATOM 696 C C . PRO A 1 83 ? -19.706 1.595 7.166 1.00 97.38 83 PRO A C 1
ATOM 698 O O . PRO A 1 83 ? -18.817 2.226 7.739 1.00 97.38 83 PRO A O 1
ATOM 701 N N . VAL A 1 84 ? -19.664 1.329 5.863 1.00 98.00 84 VAL A N 1
ATOM 702 C CA . VAL A 1 84 ? -18.578 1.753 4.975 1.00 98.00 84 VAL A CA 1
ATOM 703 C C . VAL A 1 84 ? -19.098 2.676 3.880 1.00 98.00 84 VAL A C 1
ATOM 705 O O . VAL A 1 84 ? -20.236 2.566 3.431 1.00 98.00 84 VAL A O 1
ATOM 708 N N . TYR A 1 85 ? -18.246 3.589 3.415 1.00 96.25 85 TYR A N 1
ATOM 709 C CA . TYR A 1 85 ? -18.604 4.567 2.380 1.00 96.25 85 TYR A CA 1
ATOM 710 C C . TYR A 1 85 ? -18.587 3.990 0.956 1.00 96.25 85 TYR A C 1
ATOM 712 O O . TYR A 1 85 ? -19.038 4.641 0.015 1.00 96.25 85 TYR A O 1
ATOM 720 N N . HIS A 1 86 ? -18.043 2.787 0.769 1.00 97.69 86 HIS A N 1
ATOM 721 C CA . HIS A 1 86 ? -18.038 2.092 -0.512 1.00 97.69 86 HIS A CA 1
ATOM 722 C C . HIS A 1 86 ? -17.991 0.576 -0.295 1.00 97.69 86 HIS A C 1
ATOM 724 O O . HIS A 1 86 ? -17.311 0.103 0.607 1.00 97.69 86 HIS A O 1
ATOM 730 N N . LYS A 1 87 ? -18.664 -0.198 -1.156 1.00 96.31 87 LYS A N 1
ATOM 731 C CA . LYS A 1 87 ? -18.803 -1.665 -1.024 1.00 96.31 87 LYS A CA 1
ATOM 732 C C . LYS A 1 87 ? -17.490 -2.463 -1.075 1.00 96.31 87 LYS A C 1
ATOM 734 O O . LYS A 1 87 ? -17.468 -3.624 -0.699 1.00 96.31 87 LYS A O 1
ATOM 739 N N . GLU A 1 88 ? -16.429 -1.858 -1.604 1.00 95.94 88 GLU A N 1
ATOM 740 C CA . GLU A 1 88 ? -15.085 -2.462 -1.695 1.00 95.94 88 GLU A CA 1
ATOM 741 C C . GLU A 1 88 ? -14.194 -2.097 -0.497 1.00 95.94 88 GLU A C 1
ATOM 743 O O . GLU A 1 88 ? -13.042 -2.512 -0.448 1.00 95.94 88 GLU A O 1
ATOM 748 N N . VAL A 1 89 ? -14.701 -1.293 0.443 1.00 98.12 89 VAL A N 1
ATOM 749 C CA . VAL A 1 89 ? -13.995 -0.946 1.678 1.00 98.12 89 VAL A CA 1
ATOM 750 C C . VAL A 1 89 ? -14.298 -2.016 2.710 1.00 98.12 89 VAL A C 1
ATOM 752 O O . VAL A 1 89 ? -15.457 -2.357 2.941 1.00 98.12 89 VAL A O 1
ATOM 755 N N . GLU A 1 90 ? -13.258 -2.517 3.359 1.00 98.44 90 GLU A N 1
ATOM 756 C CA . GLU A 1 90 ? -13.392 -3.439 4.484 1.00 98.44 90 GLU A CA 1
ATOM 757 C C . GLU A 1 90 ? -13.098 -2.699 5.788 1.00 98.44 90 GLU A C 1
ATOM 759 O O . GLU A 1 90 ? -12.187 -1.872 5.839 1.00 98.44 90 GLU A O 1
ATOM 764 N N . ALA A 1 91 ? -13.862 -2.996 6.838 1.00 98.56 91 ALA A N 1
ATOM 765 C CA . ALA A 1 91 ? -13.644 -2.473 8.179 1.00 98.56 91 ALA A CA 1
ATOM 766 C C . ALA A 1 91 ? -13.198 -3.598 9.121 1.00 98.56 91 ALA A C 1
ATOM 768 O O . ALA A 1 91 ? -13.725 -4.714 9.084 1.00 98.56 91 ALA A O 1
ATOM 769 N N . TYR A 1 92 ? -12.234 -3.281 9.976 1.00 98.69 92 TYR A N 1
ATOM 770 C CA . TYR A 1 92 ? -11.654 -4.173 10.964 1.00 98.69 92 TYR A CA 1
ATOM 771 C C . TYR A 1 92 ? -11.698 -3.508 12.335 1.00 98.69 92 TYR A C 1
ATOM 773 O O . TYR A 1 92 ? -11.312 -2.350 12.489 1.00 98.69 92 TYR A O 1
ATOM 781 N N . GLU A 1 93 ? -12.120 -4.258 13.340 1.00 98.75 93 GLU A N 1
ATOM 782 C CA . GLU A 1 93 ? -11.817 -3.940 14.728 1.00 98.75 93 GLU A CA 1
ATOM 783 C C . GLU A 1 93 ? -10.403 -4.435 15.039 1.00 98.75 93 GLU A C 1
ATOM 785 O O . GLU A 1 93 ? -10.054 -5.575 14.721 1.00 98.75 93 GLU A O 1
ATOM 790 N N . VAL A 1 94 ? -9.593 -3.574 15.647 1.00 98.62 94 VAL A N 1
ATOM 791 C CA . VAL A 1 94 ? -8.225 -3.888 16.065 1.00 98.62 94 VAL A CA 1
ATOM 792 C C . VAL A 1 94 ? -8.215 -4.092 17.572 1.00 98.62 94 VAL A C 1
ATOM 794 O O . VAL A 1 94 ? -8.742 -3.248 18.300 1.00 98.62 94 VAL A O 1
ATOM 797 N N . PHE A 1 95 ? -7.604 -5.175 18.039 1.00 98.69 95 PHE A N 1
ATOM 798 C CA . PHE A 1 95 ? -7.490 -5.514 19.457 1.00 98.69 95 PHE A CA 1
ATOM 799 C C . PHE A 1 95 ? -6.027 -5.658 19.869 1.00 98.69 95 PHE A C 1
ATOM 801 O O . PHE A 1 95 ? -5.199 -6.069 19.060 1.00 98.69 95 PHE A O 1
ATOM 808 N N . ASP A 1 96 ? -5.718 -5.321 21.117 1.00 98.12 96 ASP A N 1
ATOM 809 C CA . ASP A 1 96 ? -4.416 -5.567 21.736 1.00 98.12 96 ASP A CA 1
ATOM 810 C C . ASP A 1 96 ? -4.279 -7.047 22.134 1.00 98.12 96 ASP A C 1
ATOM 812 O O . ASP A 1 96 ? -5.246 -7.815 22.108 1.00 98.12 96 ASP A O 1
ATOM 816 N N . LYS A 1 97 ? -3.077 -7.446 22.549 1.00 96.69 97 LYS A N 1
ATOM 817 C CA . LYS A 1 97 ? -2.739 -8.811 22.970 1.00 96.69 97 LYS A CA 1
ATOM 818 C C . LYS A 1 97 ? -3.584 -9.335 24.135 1.00 96.69 97 LYS A C 1
ATOM 820 O O . LYS A 1 97 ? -3.692 -10.543 24.318 1.00 96.69 97 LYS A O 1
ATOM 825 N N . ASP A 1 98 ? -4.136 -8.441 24.953 1.00 96.69 98 ASP A N 1
ATOM 826 C CA . ASP A 1 98 ? -5.007 -8.761 26.088 1.00 96.69 98 ASP A CA 1
ATOM 827 C C . ASP A 1 98 ? -6.501 -8.765 25.709 1.00 96.69 98 ASP A C 1
ATOM 829 O O . ASP A 1 98 ? -7.360 -9.000 26.559 1.00 96.69 98 ASP A O 1
ATOM 833 N N . GLY A 1 99 ? -6.816 -8.532 24.431 1.00 96.56 99 GLY A N 1
ATOM 834 C CA . GLY A 1 99 ? -8.174 -8.443 23.908 1.00 96.56 99 GLY A CA 1
ATOM 835 C C . GLY A 1 99 ? -8.813 -7.061 24.054 1.00 96.56 99 GLY A C 1
ATOM 836 O O . GLY A 1 99 ? -9.979 -6.901 23.689 1.00 96.56 99 GLY A O 1
ATOM 837 N N . GLN A 1 100 ? -8.097 -6.049 24.559 1.00 97.19 100 GLN A N 1
ATOM 838 C CA . GLN A 1 100 ? -8.625 -4.690 24.642 1.00 97.19 100 GLN A CA 1
ATOM 839 C C . GLN A 1 100 ? -8.821 -4.088 23.246 1.00 97.19 100 GLN A C 1
ATOM 841 O O . GLN A 1 100 ? -7.948 -4.155 22.386 1.00 97.19 100 GLN A O 1
ATOM 846 N N . PHE A 1 101 ? -9.964 -3.442 23.021 1.00 98.00 101 PHE A N 1
ATOM 847 C CA . PHE A 1 101 ? -10.230 -2.727 21.775 1.00 98.00 101 PHE A CA 1
ATOM 848 C C . PHE A 1 101 ? -9.276 -1.535 21.583 1.00 98.00 101 PHE A C 1
ATOM 850 O O . PHE A 1 101 ? -9.183 -0.650 22.438 1.00 98.00 101 PHE A O 1
ATOM 857 N N . LEU A 1 102 ? -8.608 -1.482 20.428 1.00 98.00 102 LEU A N 1
ATOM 858 C CA . LEU A 1 102 ? -7.617 -0.463 20.098 1.00 98.00 102 LEU A CA 1
ATOM 859 C C . LEU A 1 102 ? -8.084 0.549 19.056 1.00 98.00 102 LEU A C 1
ATOM 861 O O . LEU A 1 102 ? -7.771 1.728 19.218 1.00 98.00 102 LEU A O 1
ATOM 865 N N . ALA A 1 103 ? -8.752 0.137 17.982 1.00 98.38 103 ALA A N 1
ATOM 866 C CA . ALA A 1 103 ? -9.098 1.035 16.878 1.00 98.38 103 ALA A CA 1
ATOM 867 C C . ALA A 1 103 ? -10.102 0.404 15.910 1.00 98.38 103 ALA A C 1
ATOM 869 O O . ALA A 1 103 ? -10.274 -0.814 15.885 1.00 98.38 103 ALA A O 1
ATOM 870 N N . ILE A 1 104 ? -10.682 1.238 15.045 1.00 98.62 104 ILE A N 1
ATOM 871 C CA . ILE A 1 104 ? -11.232 0.779 13.765 1.00 98.62 104 ILE A CA 1
ATOM 872 C C . ILE A 1 104 ? -10.219 1.060 12.658 1.00 98.62 104 ILE A C 1
ATOM 874 O O . ILE A 1 104 ? -9.742 2.191 12.535 1.00 98.62 104 ILE A O 1
ATOM 878 N N . LEU A 1 105 ? -9.935 0.054 11.834 1.00 98.69 105 LEU A N 1
ATOM 879 C CA . LEU A 1 105 ? -9.142 0.169 10.615 1.00 98.69 105 LEU A CA 1
ATOM 880 C C . LEU A 1 105 ? -10.031 -0.070 9.390 1.00 98.69 105 LEU A C 1
ATOM 882 O O . LEU A 1 105 ? -10.660 -1.115 9.269 1.00 98.69 105 LEU A O 1
ATOM 886 N N . TYR A 1 106 ? -10.039 0.874 8.458 1.00 98.75 106 TYR A N 1
ATOM 887 C CA . TYR A 1 106 ? -10.645 0.733 7.140 1.00 98.75 106 TYR A CA 1
ATOM 888 C C . TYR A 1 106 ? -9.557 0.487 6.097 1.00 98.75 106 TYR A C 1
ATOM 890 O O . TYR A 1 106 ? -8.542 1.184 6.082 1.00 98.75 106 TYR A O 1
ATOM 898 N N . THR A 1 107 ? -9.781 -0.446 5.182 1.00 98.31 107 THR A N 1
ATOM 899 C CA . THR A 1 107 ? -8.881 -0.694 4.051 1.00 98.31 107 THR A CA 1
ATOM 900 C C . THR A 1 107 ? -9.611 -0.468 2.736 1.00 98.31 107 THR A C 1
ATOM 902 O O . THR A 1 107 ? -10.633 -1.105 2.478 1.00 98.31 107 THR A O 1
ATOM 905 N N . ASP A 1 108 ? -9.086 0.428 1.899 1.00 98.00 108 ASP A N 1
ATOM 906 C CA . ASP A 1 108 ? -9.652 0.776 0.594 1.00 98.00 108 ASP A CA 1
ATOM 907 C C . ASP A 1 108 ? -8.588 0.662 -0.503 1.00 98.00 108 ASP A C 1
ATOM 909 O O . ASP A 1 108 ? -7.890 1.628 -0.827 1.00 98.00 108 ASP A O 1
ATOM 913 N N . PHE A 1 109 ? -8.459 -0.526 -1.090 1.00 97.94 109 PHE A N 1
ATOM 914 C CA . PHE A 1 109 ? -7.303 -0.847 -1.926 1.00 97.94 109 PHE A CA 1
ATOM 915 C C . PHE A 1 109 ? -7.467 -0.584 -3.418 1.00 97.94 109 PHE A C 1
ATOM 917 O O . PHE A 1 109 ? -6.460 -0.436 -4.100 1.00 97.94 109 PHE A O 1
ATOM 924 N N . HIS A 1 110 ? -8.689 -0.496 -3.943 1.00 97.56 110 HIS A N 1
ATOM 925 C CA . HIS A 1 110 ? -8.888 -0.505 -5.394 1.00 97.56 110 HIS A CA 1
ATOM 926 C C . HIS A 1 110 ? -9.199 0.873 -5.994 1.00 97.56 110 HIS A C 1
ATOM 928 O O . HIS A 1 110 ? -9.896 1.677 -5.362 1.00 97.56 110 HIS A O 1
ATOM 934 N N . PRO A 1 111 ? -8.733 1.153 -7.227 1.00 97.19 111 PRO A N 1
ATOM 935 C CA . PRO A 1 111 ? -9.057 2.381 -7.935 1.00 97.19 111 PRO A CA 1
ATOM 936 C C . PRO A 1 111 ? -10.519 2.382 -8.386 1.00 97.19 111 PRO A C 1
ATOM 938 O O . PRO A 1 111 ? -11.097 1.343 -8.716 1.00 97.19 111 PRO A O 1
ATOM 941 N N . ARG A 1 112 ? -11.131 3.566 -8.424 1.00 97.00 112 ARG A N 1
ATOM 942 C CA . ARG A 1 112 ? -12.486 3.778 -8.954 1.00 97.00 112 ARG A CA 1
ATOM 943 C C . ARG A 1 112 ? -12.705 5.243 -9.320 1.00 97.00 112 ARG A C 1
ATOM 945 O O . ARG A 1 112 ? -11.992 6.117 -8.831 1.00 97.00 112 ARG A O 1
ATOM 952 N N . LEU A 1 113 ? -13.718 5.506 -10.146 1.00 96.38 113 LEU A N 1
ATOM 953 C CA . LEU A 1 113 ? -14.109 6.868 -10.513 1.00 96.38 113 LEU A CA 1
ATOM 954 C C . LEU A 1 113 ? -14.381 7.707 -9.254 1.00 96.38 113 LEU A C 1
ATOM 956 O O . LEU A 1 113 ? -15.067 7.258 -8.338 1.00 96.38 113 LEU A O 1
ATOM 960 N N . GLY A 1 114 ? -13.816 8.914 -9.206 1.00 95.25 114 GLY A N 1
ATOM 961 C CA . GLY A 1 114 ? -13.946 9.832 -8.070 1.00 95.25 114 GLY A CA 1
ATOM 962 C C . GLY A 1 114 ? -13.007 9.552 -6.889 1.00 95.25 114 GLY A C 1
ATOM 963 O O . GLY A 1 114 ? -12.897 10.400 -6.006 1.00 95.25 114 GLY A O 1
ATOM 964 N N . LYS A 1 115 ? -12.287 8.421 -6.865 1.00 97.06 115 LYS A N 1
ATOM 965 C CA . LYS A 1 115 ? -11.226 8.167 -5.879 1.00 97.06 115 LYS A CA 1
ATOM 966 C C . LYS A 1 115 ? -9.904 8.755 -6.374 1.00 97.06 115 LYS A C 1
ATOM 968 O O . LYS A 1 115 ? -9.527 8.568 -7.529 1.00 97.06 115 LYS A O 1
ATOM 973 N N . ARG A 1 116 ? -9.186 9.455 -5.494 1.00 95.62 116 ARG A N 1
ATOM 974 C CA . ARG A 1 116 ? -7.854 10.002 -5.788 1.00 95.62 116 ARG A CA 1
ATOM 975 C C . ARG A 1 116 ? -6.836 8.868 -6.020 1.00 95.62 116 ARG A C 1
ATOM 977 O O . ARG A 1 116 ? -6.891 7.839 -5.352 1.00 95.62 116 ARG A O 1
ATOM 984 N N . ALA A 1 117 ? -5.904 9.065 -6.951 1.00 94.75 117 ALA A N 1
ATOM 985 C CA . ALA A 1 117 ? -4.792 8.141 -7.187 1.00 94.75 117 ALA A CA 1
ATOM 986 C C . ALA A 1 117 ? -3.694 8.268 -6.110 1.00 94.75 117 ALA A C 1
ATOM 988 O O . ALA A 1 117 ? -3.588 9.299 -5.444 1.00 94.75 117 ALA A O 1
ATOM 989 N N . GLY A 1 118 ? -2.853 7.240 -5.976 1.00 95.25 118 GLY A N 1
ATOM 990 C CA . GLY A 1 118 ? -1.762 7.178 -4.996 1.00 95.25 118 GLY A CA 1
ATOM 991 C C . GLY A 1 118 ? -2.082 6.310 -3.777 1.00 95.25 118 GLY A C 1
ATOM 992 O O . GLY A 1 118 ? -2.988 5.478 -3.819 1.00 95.25 118 GLY A O 1
ATOM 993 N N . ALA A 1 119 ? -1.323 6.515 -2.706 1.00 97.81 119 ALA A N 1
ATOM 994 C CA . ALA A 1 119 ? -1.413 5.781 -1.450 1.00 97.81 119 ALA A CA 1
ATOM 995 C C . ALA A 1 119 ? -1.339 6.758 -0.273 1.00 97.81 119 ALA A C 1
ATOM 997 O O . ALA A 1 119 ? -0.533 7.689 -0.311 1.00 97.81 119 ALA A O 1
ATOM 998 N N . TRP A 1 120 ? -2.188 6.593 0.741 1.00 97.94 120 TRP A N 1
ATOM 999 C CA . TRP A 1 120 ? -2.149 7.419 1.949 1.00 97.94 120 TRP A CA 1
ATOM 1000 C C . TRP A 1 120 ? -2.911 6.778 3.111 1.00 97.94 120 TRP A C 1
ATOM 1002 O O . TRP A 1 120 ? -3.698 5.845 2.948 1.00 97.94 120 TRP A O 1
ATOM 1012 N N . MET A 1 121 ? -2.704 7.340 4.298 1.00 98.00 121 MET A N 1
ATOM 1013 C CA . MET A 1 121 ? -3.469 7.041 5.502 1.00 98.00 121 MET A CA 1
ATOM 1014 C C . MET A 1 121 ? -4.300 8.270 5.911 1.00 98.00 121 MET A C 1
ATOM 1016 O O . MET A 1 121 ? -3.928 9.413 5.638 1.00 98.00 121 MET A O 1
ATOM 1020 N N . THR A 1 122 ? -5.475 8.055 6.505 1.00 97.12 122 THR A N 1
ATOM 1021 C CA . THR A 1 122 ? -6.355 9.123 7.006 1.00 97.12 122 THR A CA 1
ATOM 1022 C C . THR A 1 122 ? -6.913 8.765 8.374 1.00 97.12 122 THR A C 1
ATOM 1024 O O . THR A 1 122 ? -7.371 7.646 8.588 1.00 97.12 122 THR A O 1
ATOM 1027 N N . SER A 1 123 ? -6.931 9.737 9.284 1.00 98.06 123 SER A N 1
ATOM 1028 C CA . SER A 1 123 ? -7.660 9.656 10.550 1.00 98.06 123 SER A CA 1
ATOM 1029 C C . SER A 1 123 ? -9.065 10.225 10.365 1.00 98.06 123 SER A C 1
ATOM 1031 O O . SER A 1 123 ? -9.223 11.430 10.203 1.00 98.06 123 SER A O 1
ATOM 1033 N N . TYR A 1 124 ? -10.097 9.380 10.404 1.00 97.25 124 TYR A N 1
ATOM 1034 C CA . TYR A 1 124 ? -11.485 9.859 10.493 1.00 97.25 124 TYR A CA 1
ATOM 1035 C C . TYR A 1 124 ? -11.819 10.355 11.897 1.00 97.25 124 TYR A C 1
ATOM 1037 O O . TYR A 1 124 ? -12.615 11.274 12.067 1.00 97.25 124 TYR A O 1
ATOM 1045 N N . LYS A 1 125 ? -11.205 9.733 12.905 1.00 97.62 125 LYS A N 1
ATOM 1046 C CA . LYS A 1 125 ? -11.271 10.151 14.302 1.00 97.62 125 LYS A CA 1
ATOM 1047 C C . LYS A 1 125 ? -9.915 9.887 14.935 1.00 97.62 125 LYS A C 1
ATOM 1049 O O . LYS A 1 125 ? -9.462 8.744 14.942 1.00 97.62 125 LYS A O 1
ATOM 1054 N N . GLU A 1 126 ? -9.270 10.928 15.442 1.00 97.62 126 GLU A N 1
ATOM 1055 C CA . GLU A 1 126 ? -8.014 10.791 16.179 1.00 97.62 126 GLU A CA 1
ATOM 1056 C C . GLU A 1 126 ? -8.250 10.214 17.578 1.00 97.62 126 GLU A C 1
ATOM 1058 O O . GLU A 1 126 ? -9.363 10.262 18.115 1.00 97.62 126 GLU A O 1
ATOM 1063 N N . GLN A 1 127 ? -7.193 9.657 18.170 1.00 97.81 127 GLN A N 1
ATOM 1064 C CA . GLN A 1 127 ? -7.234 9.244 19.565 1.00 97.81 127 GLN A CA 1
ATOM 1065 C C . GLN A 1 127 ? -7.160 10.472 20.470 1.00 97.81 127 GLN A C 1
ATOM 1067 O O . GLN A 1 127 ? -6.331 11.356 20.263 1.00 97.81 127 GLN A O 1
ATOM 1072 N N . TRP A 1 128 ? -7.964 10.486 21.526 1.00 97.50 128 TRP A N 1
ATOM 1073 C CA . TRP A 1 128 ? -7.814 11.451 22.608 1.00 97.50 128 TRP A CA 1
ATOM 1074 C C . TRP A 1 128 ? -8.225 10.827 23.939 1.00 97.50 128 TRP A C 1
ATOM 1076 O O . TRP A 1 128 ? -8.976 9.851 23.978 1.00 97.50 128 TRP A O 1
ATOM 1086 N N . ILE A 1 129 ? -7.696 11.386 25.028 1.00 97.62 129 ILE A N 1
ATOM 1087 C CA . ILE A 1 129 ? -8.001 10.954 26.392 1.00 97.62 129 ILE A CA 1
ATOM 1088 C C . ILE A 1 129 ? -8.561 12.143 27.168 1.00 97.62 129 ILE A C 1
ATOM 1090 O O . ILE A 1 129 ? -7.894 13.177 27.285 1.00 97.62 129 ILE A O 1
ATOM 1094 N N . ASP A 1 130 ? -9.771 12.001 27.709 1.00 96.94 130 ASP A N 1
ATOM 1095 C CA . ASP A 1 130 ? -10.335 12.986 28.627 1.00 96.94 130 ASP A CA 1
ATOM 1096 C C . ASP A 1 130 ? -9.552 12.961 29.944 1.00 96.94 130 ASP A C 1
ATOM 1098 O O . ASP A 1 130 ? -9.507 11.951 30.647 1.00 96.94 130 ASP A O 1
ATOM 1102 N N . LYS A 1 131 ? -8.950 14.089 30.325 1.00 96.44 131 LYS A N 1
ATOM 1103 C CA . LYS A 1 131 ? -8.178 14.173 31.574 1.00 96.44 131 LYS A CA 1
ATOM 1104 C C . LYS A 1 131 ? -9.046 14.159 32.838 1.00 96.44 131 LYS A C 1
ATOM 1106 O O . LYS A 1 131 ? -8.514 13.923 33.917 1.00 96.44 131 LYS A O 1
ATOM 1111 N N . LYS A 1 132 ? -10.341 14.463 32.731 1.00 96.50 132 LYS A N 1
ATOM 1112 C CA . LYS A 1 132 ? -11.300 14.497 33.843 1.00 96.50 132 LYS A CA 1
ATOM 1113 C C . LYS A 1 132 ? -12.035 13.171 33.992 1.00 96.50 132 LYS A C 1
ATOM 1115 O O . LYS A 1 132 ? -12.139 12.678 35.108 1.00 96.50 132 LYS A O 1
ATOM 1120 N N . THR A 1 133 ? -12.567 12.621 32.899 1.00 96.94 133 THR A N 1
ATOM 1121 C CA . THR A 1 133 ? -13.369 11.383 32.946 1.00 96.94 133 THR A CA 1
ATOM 1122 C C . THR A 1 133 ? -12.520 10.123 32.787 1.00 96.94 133 THR A C 1
ATOM 1124 O O . THR A 1 133 ? -12.960 9.044 33.174 1.00 96.94 133 THR A O 1
ATOM 1127 N N . GLY A 1 134 ? -11.308 10.244 32.235 1.00 96.44 134 GLY A N 1
ATOM 1128 C CA . GLY A 1 134 ? -10.469 9.103 31.872 1.00 96.44 134 GLY A CA 1
ATOM 1129 C C . GLY A 1 134 ? -10.939 8.373 30.610 1.00 96.44 134 GLY A C 1
ATOM 1130 O O . GLY A 1 134 ? -10.385 7.325 30.281 1.00 96.44 134 GLY A O 1
ATOM 1131 N N . GLU A 1 135 ? -11.945 8.897 29.899 1.00 96.25 135 GLU A N 1
ATOM 1132 C CA . GLU A 1 135 ? -12.418 8.313 28.644 1.00 96.25 135 GLU A CA 1
ATOM 1133 C C . GLU A 1 135 ? -11.29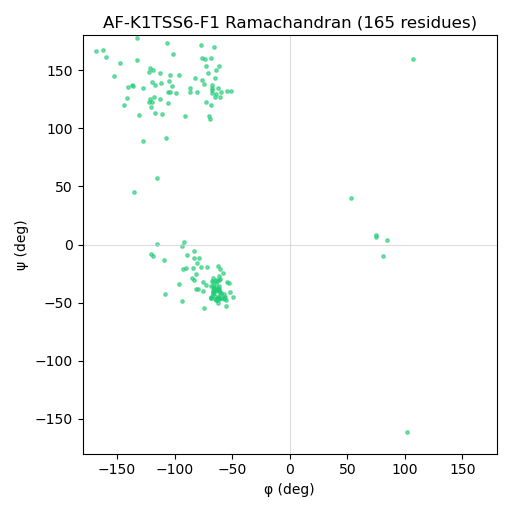1 8.291 27.607 1.00 96.25 135 GLU A C 1
ATOM 1135 O O . GLU A 1 135 ? -10.675 9.315 27.321 1.00 96.25 135 GLU A O 1
ATOM 1140 N N . ASN A 1 136 ? -11.039 7.119 27.026 1.00 96.38 136 ASN A N 1
ATOM 1141 C CA . ASN A 1 136 ? -10.065 6.926 25.957 1.00 96.38 136 ASN A CA 1
ATOM 1142 C C . ASN A 1 136 ? -10.806 6.700 24.634 1.00 96.38 136 ASN A C 1
ATOM 1144 O O . ASN A 1 136 ? -11.151 5.567 24.287 1.00 96.38 136 ASN A O 1
ATOM 1148 N N . SER A 1 137 ? -11.058 7.779 23.893 1.00 97.38 137 SER A N 1
ATOM 1149 C CA . SER A 1 137 ? -11.686 7.695 22.576 1.00 97.38 137 SER A CA 1
ATOM 1150 C C . SER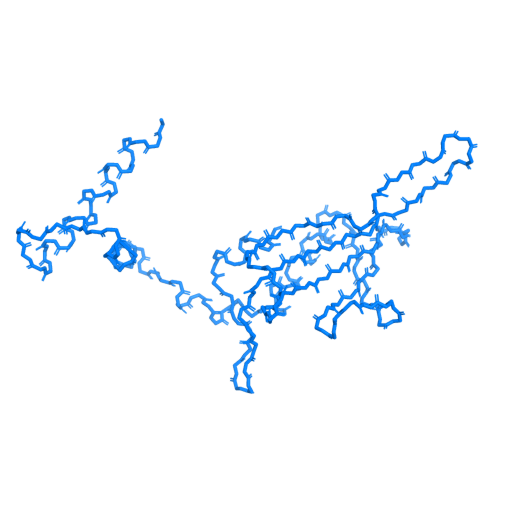 A 1 137 ? -10.706 7.078 21.583 1.00 97.38 137 SER A C 1
ATOM 1152 O O . SER A 1 137 ? -9.707 7.687 21.201 1.00 97.38 137 SER A O 1
ATOM 1154 N N . ARG A 1 138 ? -11.006 5.850 21.153 1.00 97.69 138 ARG A N 1
ATOM 1155 C CA . ARG A 1 138 ? -10.150 5.054 20.264 1.00 97.69 138 ARG A CA 1
ATOM 1156 C C . ARG A 1 138 ? -10.219 5.529 18.805 1.00 97.69 138 ARG A C 1
ATOM 1158 O O . ARG A 1 138 ? -11.313 5.871 18.352 1.00 97.69 138 ARG A O 1
ATOM 1165 N N . PRO A 1 139 ? -9.101 5.530 18.057 1.00 98.31 139 PRO A N 1
ATOM 1166 C CA . PRO A 1 139 ? -9.028 6.113 16.722 1.00 98.31 139 PRO A CA 1
ATOM 1167 C C . PRO A 1 139 ? -9.747 5.289 15.649 1.00 98.31 139 PRO A C 1
ATOM 1169 O O . PRO A 1 139 ? -9.883 4.068 15.751 1.00 98.31 139 PRO A O 1
ATOM 1172 N N . HIS A 1 140 ? -10.191 5.977 14.597 1.00 98.44 140 HIS A N 1
ATOM 1173 C CA . HIS A 1 140 ? -10.732 5.390 13.370 1.00 98.44 140 HIS A CA 1
ATOM 1174 C C . HIS A 1 140 ? -9.822 5.793 12.208 1.00 98.44 140 HIS A C 1
ATOM 1176 O O . HIS A 1 140 ? -9.754 6.974 11.857 1.00 98.44 140 HIS A O 1
ATOM 1182 N N . ILE A 1 141 ? -9.132 4.821 11.625 1.00 98.62 141 ILE A N 1
ATOM 1183 C CA . ILE A 1 141 ? -8.066 5.027 10.646 1.00 98.62 141 ILE A CA 1
ATOM 1184 C C . ILE A 1 141 ? -8.431 4.353 9.330 1.00 98.62 141 ILE A C 1
ATOM 1186 O O . ILE A 1 141 ? -8.927 3.236 9.344 1.00 98.62 141 ILE A O 1
ATOM 1190 N N . SER A 1 142 ? -8.151 4.983 8.191 1.00 98.19 142 SER A N 1
ATOM 1191 C CA . SER A 1 142 ? -8.223 4.337 6.881 1.00 98.19 142 SER A CA 1
ATOM 1192 C C . SER A 1 142 ? -6.864 4.279 6.202 1.00 98.19 142 SER A C 1
ATOM 1194 O O . SER A 1 142 ? -6.164 5.291 6.159 1.00 98.19 142 SER A O 1
ATOM 1196 N N . VAL A 1 143 ? -6.549 3.144 5.589 1.00 98.00 143 VAL A N 1
ATOM 1197 C CA . VAL A 1 143 ? -5.441 2.983 4.643 1.00 98.00 143 VAL A CA 1
ATOM 1198 C C . VAL A 1 143 ? -6.030 2.891 3.241 1.00 98.00 143 VAL A C 1
ATOM 1200 O O . VAL A 1 143 ? -6.866 2.028 2.959 1.00 98.00 143 VAL A O 1
ATOM 1203 N N . VAL A 1 144 ? -5.617 3.807 2.370 1.00 98.12 144 VAL A N 1
ATOM 1204 C CA . VAL A 1 144 ? -6.137 3.942 1.011 1.00 98.12 144 VAL A CA 1
ATOM 1205 C C . VAL A 1 144 ? -5.013 3.709 0.013 1.00 98.12 144 VAL A C 1
ATOM 1207 O O . VAL A 1 144 ? -3.978 4.364 0.077 1.00 98.12 144 VAL A O 1
ATOM 1210 N N . MET A 1 145 ? -5.246 2.796 -0.926 1.00 97.81 145 MET A N 1
ATOM 1211 C CA . MET A 1 145 ? -4.335 2.442 -2.018 1.00 97.81 145 MET A CA 1
ATOM 1212 C C . MET A 1 145 ? -5.097 2.402 -3.348 1.00 97.81 145 MET A C 1
ATOM 1214 O O . MET A 1 145 ? -6.315 2.595 -3.384 1.00 97.81 145 MET A O 1
ATOM 1218 N N . ASN A 1 146 ? -4.399 2.142 -4.453 1.00 97.38 146 ASN A N 1
ATOM 1219 C CA . ASN A 1 146 ? -4.991 2.041 -5.790 1.00 97.38 146 ASN A CA 1
ATOM 1220 C C . ASN A 1 146 ? -4.459 0.827 -6.577 1.00 97.38 146 ASN A C 1
ATOM 1222 O O . ASN A 1 146 ? -4.145 0.936 -7.758 1.00 97.38 146 ASN A O 1
ATOM 1226 N N . PHE A 1 147 ? -4.391 -0.334 -5.926 1.00 96.56 147 PHE A N 1
ATOM 1227 C CA . PHE A 1 147 ? -3.956 -1.592 -6.531 1.00 96.56 147 PHE A CA 1
ATOM 1228 C C . PHE A 1 147 ? -4.953 -2.089 -7.575 1.00 96.56 147 PHE A C 1
ATOM 1230 O O . PHE A 1 147 ? -6.174 -2.083 -7.355 1.00 96.56 147 PHE A O 1
ATOM 1237 N N . THR A 1 148 ? -4.416 -2.557 -8.702 1.00 93.94 148 THR A N 1
ATOM 1238 C CA . THR A 1 148 ? -5.199 -3.084 -9.826 1.00 93.94 148 THR A CA 1
ATOM 1239 C C . THR A 1 148 ? -6.207 -4.129 -9.346 1.00 93.94 148 THR A C 1
ATOM 1241 O O . THR A 1 148 ? -5.883 -5.026 -8.566 1.00 93.94 148 THR A O 1
ATOM 1244 N N . LYS A 1 149 ? -7.461 -3.994 -9.794 1.00 94.31 149 LYS A N 1
ATOM 1245 C CA . LYS A 1 149 ? -8.542 -4.910 -9.416 1.00 94.31 149 LYS A CA 1
ATOM 1246 C C . LYS A 1 149 ? -8.276 -6.327 -9.930 1.00 94.31 149 LYS A C 1
ATOM 1248 O O . LYS A 1 149 ? -7.689 -6.473 -11.006 1.00 94.31 149 LYS A O 1
ATOM 1253 N N . PRO A 1 150 ? -8.764 -7.361 -9.223 1.00 94.25 150 PRO A N 1
ATOM 1254 C CA . PRO A 1 150 ? -8.824 -8.688 -9.810 1.00 94.25 150 PRO A CA 1
ATOM 1255 C C . PRO A 1 150 ? -9.727 -8.673 -11.053 1.00 94.25 150 PRO A C 1
ATOM 1257 O O . PRO A 1 150 ? -10.657 -7.872 -11.172 1.00 94.25 150 PRO A O 1
ATOM 1260 N N . THR A 1 151 ? -9.457 -9.592 -11.969 1.00 92.81 151 THR A N 1
ATOM 1261 C CA . THR A 1 151 ? -10.359 -9.955 -13.072 1.00 92.81 151 THR A CA 1
ATOM 1262 C C . THR A 1 151 ? -10.975 -11.320 -12.773 1.00 92.81 151 THR A C 1
ATOM 1264 O O . THR A 1 151 ? -10.549 -11.989 -11.835 1.00 92.81 151 THR A O 1
ATOM 1267 N N . GLU A 1 152 ? -11.925 -11.781 -13.588 1.00 90.88 152 GLU A N 1
ATOM 1268 C CA . GLU A 1 152 ? -12.548 -13.107 -13.418 1.00 90.88 152 GLU A CA 1
ATOM 1269 C C . GLU A 1 152 ? -11.524 -14.251 -13.320 1.00 90.88 152 GLU A C 1
ATOM 1271 O O . GLU A 1 152 ? -11.734 -15.204 -12.577 1.00 90.88 152 GLU A O 1
ATOM 1276 N N . ASN A 1 153 ? -10.392 -14.130 -14.023 1.00 93.00 153 ASN A N 1
ATOM 1277 C CA . ASN A 1 153 ? -9.394 -15.196 -14.151 1.00 93.00 153 ASN A CA 1
ATOM 1278 C C . ASN A 1 153 ? -8.036 -14.863 -13.515 1.00 93.00 153 ASN A C 1
ATOM 1280 O O . ASN A 1 153 ? -7.103 -15.660 -13.623 1.00 93.00 153 ASN A O 1
ATOM 1284 N N . LYS A 1 154 ? -7.875 -13.679 -12.910 1.00 90.94 154 LYS A N 1
ATOM 1285 C CA . LYS A 1 154 ? -6.606 -13.261 -12.291 1.00 90.94 154 LYS A CA 1
ATOM 1286 C C . LYS A 1 154 ? -6.868 -12.507 -10.991 1.00 90.94 154 LYS A C 1
ATOM 1288 O O . LYS A 1 154 ? -7.597 -11.513 -11.042 1.00 90.94 154 LYS A O 1
ATOM 1293 N N . PRO A 1 155 ? -6.259 -12.914 -9.865 1.00 94.62 155 PRO A N 1
ATOM 1294 C CA . PRO A 1 155 ? -6.372 -12.162 -8.623 1.00 94.62 155 PRO A CA 1
ATOM 1295 C C . PRO A 1 155 ? -5.690 -10.791 -8.749 1.00 94.62 155 PRO A C 1
ATOM 1297 O O . PRO A 1 155 ? -4.977 -10.517 -9.717 1.00 94.62 155 PRO A O 1
ATOM 1300 N N . ALA A 1 156 ? -5.902 -9.919 -7.762 1.00 95.56 156 ALA A N 1
ATOM 1301 C CA . ALA A 1 156 ? -5.157 -8.669 -7.665 1.00 95.56 156 ALA A CA 1
ATOM 1302 C C . ALA A 1 156 ? -3.704 -8.997 -7.312 1.00 95.56 156 ALA A C 1
ATOM 1304 O O . ALA A 1 156 ? -3.424 -9.434 -6.197 1.00 95.56 156 ALA A O 1
ATOM 1305 N N . LEU A 1 157 ? -2.800 -8.824 -8.273 1.00 96.12 157 LEU A N 1
ATOM 1306 C CA . LEU A 1 157 ? -1.374 -9.062 -8.092 1.00 96.12 157 LEU A CA 1
ATOM 1307 C C . LEU A 1 157 ? -0.632 -7.733 -7.997 1.00 96.12 157 LEU A C 1
ATOM 1309 O O . LEU A 1 157 ? -0.825 -6.856 -8.841 1.00 96.12 157 LEU A O 1
ATOM 1313 N N . LEU A 1 158 ? 0.218 -7.611 -6.987 1.00 95.62 158 LEU A N 1
ATOM 1314 C CA . LEU A 1 158 ? 0.960 -6.402 -6.669 1.00 95.62 158 LEU A CA 1
ATOM 1315 C C . LEU A 1 158 ? 2.362 -6.470 -7.274 1.00 95.62 158 LEU A C 1
ATOM 1317 O O . LEU A 1 158 ? 3.007 -7.517 -7.348 1.00 95.62 158 LEU A O 1
ATOM 1321 N N . THR A 1 159 ? 2.858 -5.318 -7.694 1.00 93.56 159 THR A N 1
ATOM 1322 C CA . THR A 1 159 ? 4.291 -5.088 -7.873 1.00 93.56 159 THR A CA 1
ATOM 1323 C C . THR A 1 159 ? 5.002 -5.083 -6.526 1.00 93.56 159 THR A C 1
ATOM 1325 O O . THR A 1 159 ? 4.396 -4.855 -5.481 1.00 93.56 159 THR A O 1
ATOM 1328 N N . PHE A 1 160 ? 6.319 -5.278 -6.549 1.00 92.06 160 PHE A N 1
ATOM 1329 C CA . PHE A 1 160 ? 7.130 -5.169 -5.338 1.00 92.06 160 PHE A CA 1
ATOM 1330 C C . PHE A 1 160 ? 6.981 -3.791 -4.665 1.00 92.06 160 PHE A C 1
ATOM 1332 O O . PHE A 1 160 ? 6.760 -3.723 -3.462 1.00 92.06 160 PHE A O 1
ATOM 1339 N N . ASN A 1 161 ? 6.974 -2.706 -5.448 1.00 92.31 161 ASN A N 1
ATOM 1340 C CA . ASN A 1 161 ? 6.795 -1.348 -4.920 1.00 92.31 161 ASN A CA 1
ATOM 1341 C C . ASN A 1 161 ? 5.409 -1.145 -4.275 1.00 92.31 161 ASN A C 1
ATOM 1343 O O . ASN A 1 161 ? 5.284 -0.416 -3.295 1.00 92.31 161 ASN A O 1
ATOM 1347 N N . GLU A 1 162 ? 4.354 -1.781 -4.796 1.00 95.81 162 GLU A N 1
ATOM 1348 C CA . GLU A 1 162 ? 3.021 -1.751 -4.172 1.00 95.81 162 GLU A CA 1
ATOM 1349 C C . GLU A 1 162 ? 2.991 -2.514 -2.841 1.00 95.81 162 GLU A C 1
ATOM 1351 O O . GLU A 1 162 ? 2.323 -2.070 -1.908 1.00 95.81 162 GLU A O 1
ATOM 1356 N N . VAL A 1 163 ? 3.740 -3.618 -2.728 1.00 95.94 163 VAL A N 1
ATOM 1357 C CA . VAL A 1 163 ? 3.929 -4.326 -1.452 1.00 95.94 163 VAL A CA 1
ATOM 1358 C C . VAL A 1 163 ? 4.663 -3.441 -0.449 1.00 95.94 163 VAL A C 1
ATOM 1360 O O . VAL A 1 163 ? 4.189 -3.294 0.673 1.00 95.94 163 VAL A O 1
ATOM 1363 N N . GLU A 1 164 ? 5.767 -2.807 -0.854 1.00 95.62 164 GLU A N 1
ATOM 1364 C CA . GLU A 1 164 ? 6.505 -1.864 -0.000 1.00 95.62 164 GLU A CA 1
ATOM 1365 C C . GLU A 1 164 ? 5.656 -0.657 0.408 1.00 95.62 164 GLU A C 1
ATOM 1367 O O . GLU A 1 164 ? 5.772 -0.182 1.528 1.00 95.62 164 GLU A O 1
ATOM 1372 N N . THR A 1 165 ? 4.780 -0.175 -0.476 1.00 96.38 165 THR A N 1
ATOM 1373 C CA . THR A 1 165 ? 3.868 0.936 -0.165 1.00 96.38 165 THR A CA 1
ATOM 1374 C C . THR A 1 165 ? 2.815 0.543 0.875 1.00 96.38 165 THR A C 1
ATOM 1376 O O . THR A 1 165 ? 2.333 1.404 1.609 1.00 96.38 165 THR A O 1
ATOM 1379 N N . PHE A 1 166 ? 2.402 -0.727 0.910 1.00 96.75 166 PHE A N 1
ATOM 1380 C CA . PHE A 1 166 ? 1.398 -1.211 1.858 1.00 96.75 166 PHE A CA 1
ATOM 1381 C C . PHE A 1 166 ? 1.974 -1.564 3.236 1.00 96.75 166 PHE A C 1
ATOM 1383 O O . PHE A 1 166 ? 1.251 -1.459 4.228 1.00 96.75 166 PHE A O 1
ATOM 1390 N N . LEU A 1 167 ? 3.232 -2.007 3.282 1.00 92.19 167 LEU A N 1
ATOM 1391 C CA . LEU A 1 167 ? 3.940 -2.351 4.516 1.00 92.19 167 LEU A CA 1
ATOM 1392 C C . LEU A 1 167 ? 4.094 -1.140 5.451 1.00 92.19 167 LEU A C 1
ATOM 1394 O O . LEU A 1 167 ? 3.900 -1.346 6.671 1.00 92.19 167 LEU A O 1
#

Organism: NCBI:txid408170